Protein AF-A0A151DV74-F1 (afdb_monomer_lite)

Sequence (75 aa):
MMPKVILHNSISIDGSLTSFEPDMELHYRIAGWYKPDVPLIGSNTITAGIELYEGDIPKEEISDFKKPKPTTQKS

pLDDT: mean 87.79, std 10.93, range [43.34, 96.94]

Foldseek 3Di:
DDDDDDDAADADPVGDRDPDDDPVVVRVVVVCVVVDPDDDDDPVVVVVVCVVPVNDDPDDDPCVPDDDDPPPPPD

Secondary structure (DSSP, 8-state):
-PPPP-------TT--SSSS---HHHHHHHHHHT--SS----HHHHHHHHHHHT-PPPPP-TTTTSPPPP-----

Structure (mmCIF, N/CA/C/O backbone):
data_AF-A0A151DV74-F1
#
_entry.id   AF-A0A151DV74-F1
#
loop_
_atom_site.group_PDB
_atom_site.id
_atom_site.type_symbol
_atom_site.label_atom_id
_atom_site.label_alt_id
_atom_site.label_comp_id
_atom_site.label_asym_id
_atom_site.label_entity_id
_atom_site.label_seq_id
_atom_site.pdbx_PDB_ins_code
_atom_site.Cartn_x
_atom_site.Cartn_y
_atom_site.Cartn_z
_atom_site.occupancy
_atom_site.B_iso_or_equiv
_atom_site.auth_seq_id
_atom_site.auth_comp_id
_atom_site.auth_asym_id
_atom_site.auth_atom_id
_atom_site.pdbx_PDB_model_num
ATOM 1 N N . MET A 1 1 ? -7.073 -10.598 21.773 1.00 84.56 1 MET A N 1
ATOM 2 C CA . MET A 1 1 ? -6.774 -11.349 20.532 1.00 84.56 1 MET A CA 1
ATOM 3 C C . MET A 1 1 ? -6.000 -10.420 19.606 1.00 84.56 1 MET A C 1
ATOM 5 O O . MET A 1 1 ? -6.325 -9.240 19.597 1.00 84.56 1 MET A O 1
ATOM 9 N N . MET A 1 2 ? -4.972 -10.900 18.903 1.00 92.31 2 MET A N 1
ATOM 10 C CA . MET A 1 2 ? -4.242 -10.095 17.908 1.00 92.31 2 MET A CA 1
ATOM 11 C C . MET A 1 2 ? -4.941 -10.158 16.542 1.00 92.31 2 MET A C 1
ATOM 13 O O . MET A 1 2 ? -5.488 -11.214 16.212 1.00 92.31 2 MET A O 1
ATOM 17 N N . PRO A 1 3 ? -4.923 -9.072 15.749 1.00 95.38 3 PRO A N 1
ATOM 18 C CA . PRO A 1 3 ? -5.471 -9.085 14.397 1.00 95.38 3 PRO A CA 1
ATOM 19 C C . PRO A 1 3 ? -4.651 -10.002 13.479 1.00 95.38 3 PRO A C 1
ATOM 21 O O . PRO A 1 3 ? -3.436 -10.142 13.640 1.00 95.38 3 PRO A O 1
ATOM 24 N N . LYS A 1 4 ? -5.311 -10.614 12.489 1.00 96.12 4 LYS A N 1
ATOM 25 C CA . LYS A 1 4 ? -4.630 -11.319 11.397 1.00 96.12 4 LYS A CA 1
ATOM 26 C C . LYS A 1 4 ? -4.039 -10.282 10.446 1.00 96.12 4 LYS A C 1
ATOM 28 O O . LYS A 1 4 ? -4.765 -9.438 9.936 1.00 96.12 4 LYS A O 1
ATOM 33 N N . VAL A 1 5 ? -2.741 -10.380 10.183 1.00 96.25 5 VAL A N 1
ATOM 34 C CA . VAL A 1 5 ? -2.039 -9.473 9.270 1.00 96.25 5 VAL A CA 1
ATOM 35 C C . VAL A 1 5 ? -1.785 -10.186 7.947 1.00 96.25 5 VAL A C 1
ATOM 37 O O . VAL A 1 5 ? -1.278 -11.308 7.930 1.00 96.25 5 VAL A O 1
ATOM 40 N N . ILE A 1 6 ? -2.149 -9.536 6.842 1.00 96.81 6 ILE A N 1
ATOM 41 C CA . ILE A 1 6 ? -1.857 -9.980 5.477 1.00 96.81 6 ILE A CA 1
ATOM 42 C C . ILE A 1 6 ? -0.937 -8.929 4.860 1.00 96.81 6 ILE A C 1
ATOM 44 O O . ILE A 1 6 ? -1.298 -7.757 4.808 1.00 96.81 6 ILE A O 1
ATOM 48 N N . LEU A 1 7 ? 0.248 -9.348 4.416 1.00 95.75 7 LEU A N 1
ATOM 49 C CA . LEU A 1 7 ? 1.188 -8.490 3.699 1.00 95.75 7 LEU A CA 1
ATOM 50 C C . LEU A 1 7 ? 1.035 -8.739 2.195 1.00 95.75 7 LEU A C 1
ATOM 52 O O . LEU A 1 7 ? 1.215 -9.867 1.740 1.00 95.75 7 LEU A O 1
ATOM 56 N N . HIS A 1 8 ? 0.712 -7.694 1.438 1.00 95.31 8 HIS A N 1
ATOM 57 C CA . HIS A 1 8 ? 0.576 -7.736 -0.015 1.00 95.31 8 HIS A CA 1
ATOM 58 C C . HIS A 1 8 ? 1.414 -6.616 -0.631 1.00 95.31 8 HIS A C 1
ATOM 60 O O . HIS A 1 8 ? 1.263 -5.462 -0.247 1.00 95.31 8 HIS A O 1
ATOM 66 N N . ASN A 1 9 ? 2.296 -6.962 -1.568 1.00 94.44 9 ASN A N 1
ATOM 67 C CA . ASN A 1 9 ? 3.140 -6.025 -2.305 1.00 94.44 9 ASN A CA 1
ATOM 68 C C . ASN A 1 9 ? 3.261 -6.492 -3.758 1.00 94.44 9 ASN A C 1
ATOM 70 O O . ASN A 1 9 ? 3.208 -7.694 -4.026 1.00 94.44 9 ASN A O 1
ATOM 74 N N . SER A 1 10 ? 3.495 -5.548 -4.666 1.00 94.44 10 SER A N 1
ATOM 75 C CA . SER A 1 10 ? 4.016 -5.829 -6.006 1.00 94.44 10 SER A CA 1
ATOM 76 C C . SER A 1 10 ? 5.518 -5.561 -5.993 1.00 94.44 10 SER A C 1
ATOM 78 O O . SER A 1 10 ? 5.941 -4.526 -5.481 1.00 94.44 10 SER A O 1
ATOM 80 N N . ILE A 1 11 ? 6.317 -6.482 -6.531 1.00 95.38 11 ILE A N 1
ATOM 81 C CA . ILE A 1 11 ? 7.778 -6.351 -6.619 1.00 95.38 11 ILE A CA 1
ATOM 82 C C . ILE A 1 11 ? 8.247 -6.631 -8.042 1.00 95.38 11 ILE A C 1
ATOM 84 O O . ILE A 1 11 ? 7.625 -7.417 -8.762 1.00 95.38 11 ILE A O 1
ATOM 88 N N . SER A 1 12 ? 9.355 -6.014 -8.435 1.00 95.38 12 SER A N 1
ATOM 89 C CA . SER A 1 12 ? 10.061 -6.353 -9.667 1.00 95.38 12 SER A CA 1
ATOM 90 C C . SER A 1 12 ? 10.728 -7.733 -9.569 1.00 95.38 12 SER A C 1
ATOM 92 O O . SER A 1 12 ? 10.817 -8.342 -8.500 1.00 95.38 12 SER A O 1
ATOM 94 N N . ILE A 1 13 ? 11.229 -8.238 -10.700 1.00 95.88 13 ILE A N 1
ATOM 95 C CA . ILE A 1 13 ? 11.874 -9.558 -10.773 1.00 95.88 13 ILE A CA 1
ATOM 96 C C . ILE A 1 13 ? 13.163 -9.654 -9.941 1.00 95.88 13 ILE A C 1
ATOM 98 O O . ILE A 1 13 ? 13.502 -10.730 -9.455 1.00 95.88 13 ILE A O 1
ATOM 102 N N . ASP A 1 14 ? 13.863 -8.534 -9.753 1.00 96.19 14 ASP A N 1
ATOM 103 C CA . ASP A 1 14 ? 15.040 -8.404 -8.889 1.00 96.19 14 ASP A CA 1
ATOM 104 C C . ASP A 1 14 ? 14.681 -8.074 -7.427 1.00 96.19 14 ASP A C 1
ATOM 106 O O . ASP A 1 14 ? 15.569 -7.938 -6.588 1.00 96.19 14 ASP A O 1
ATOM 110 N N . GLY A 1 15 ? 13.387 -8.000 -7.097 1.00 94.94 15 GLY A N 1
ATOM 111 C CA . GLY A 1 15 ? 12.889 -7.822 -5.734 1.00 94.94 15 GLY A CA 1
ATOM 112 C C . GLY A 1 15 ? 12.777 -6.370 -5.266 1.00 94.94 15 GLY A C 1
ATOM 113 O O . GLY A 1 15 ? 12.566 -6.137 -4.075 1.00 94.94 15 GLY A O 1
ATOM 114 N N . SER A 1 16 ? 12.897 -5.394 -6.166 1.00 94.44 16 SER A N 1
ATOM 115 C CA . SER A 1 16 ? 12.667 -3.984 -5.847 1.00 94.44 16 SER A CA 1
ATOM 116 C C . SER A 1 16 ? 11.179 -3.690 -5.629 1.00 94.44 16 SER A C 1
ATOM 118 O O . SER A 1 16 ? 10.303 -4.253 -6.285 1.00 94.44 16 SER A O 1
ATOM 120 N N . LEU A 1 17 ? 10.897 -2.765 -4.709 1.00 90.75 17 LEU A N 1
ATOM 121 C CA . LEU A 1 17 ? 9.567 -2.185 -4.467 1.00 90.75 17 LEU A CA 1
ATOM 122 C C . LEU A 1 17 ? 9.354 -0.870 -5.230 1.00 90.75 17 LEU A C 1
ATOM 124 O O . LEU A 1 17 ? 8.243 -0.353 -5.281 1.00 90.75 17 LEU A O 1
ATOM 128 N N . THR A 1 18 ? 10.426 -0.305 -5.778 1.00 89.31 18 THR A N 1
ATOM 129 C CA . THR A 1 18 ? 10.448 0.996 -6.449 1.00 89.31 18 THR A CA 1
ATOM 130 C C . THR A 1 18 ? 11.125 0.879 -7.812 1.00 89.31 18 THR A C 1
ATOM 132 O O . THR A 1 18 ? 11.676 -0.169 -8.156 1.00 89.31 18 THR A O 1
ATOM 135 N N . SER A 1 19 ? 11.110 1.967 -8.588 1.00 88.75 19 SER A N 1
ATOM 136 C CA . SER A 1 19 ? 11.766 2.049 -9.904 1.00 88.75 19 SER A CA 1
ATOM 137 C C . SER A 1 19 ? 11.152 1.144 -10.980 1.00 88.75 19 SER A C 1
ATOM 139 O O . SER A 1 19 ? 11.805 0.828 -11.971 1.00 88.75 19 SER A O 1
ATOM 141 N N . PHE A 1 20 ? 9.894 0.746 -10.799 1.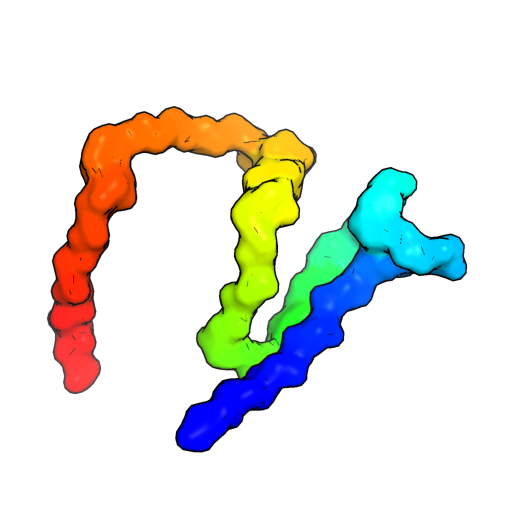00 90.88 20 PHE A N 1
ATOM 142 C CA . PHE A 1 20 ? 9.077 0.099 -11.818 1.00 90.88 20 PHE A CA 1
ATOM 143 C C . PHE A 1 20 ? 7.619 0.543 -11.662 1.00 90.88 20 PHE A C 1
ATOM 145 O O . PHE A 1 20 ? 7.214 0.975 -10.582 1.00 90.88 20 PHE A O 1
ATOM 152 N N . GLU A 1 21 ? 6.841 0.432 -12.734 1.00 88.62 21 GLU A N 1
ATOM 153 C CA . GLU A 1 21 ? 5.409 0.733 -12.724 1.00 88.62 21 GLU A CA 1
ATOM 154 C C . GLU A 1 21 ? 4.616 -0.570 -12.536 1.00 88.62 21 GLU A C 1
ATOM 156 O O . GLU A 1 21 ? 4.581 -1.404 -13.447 1.00 88.62 21 GLU A O 1
ATOM 161 N N . PRO A 1 22 ? 4.019 -0.812 -11.356 1.00 89.44 22 PRO A N 1
ATOM 162 C CA . PRO A 1 22 ? 3.117 -1.940 -11.171 1.00 89.44 22 PRO A CA 1
ATOM 163 C C . PRO A 1 22 ? 1.772 -1.690 -11.868 1.00 89.44 22 PRO A C 1
ATOM 165 O O . PRO A 1 22 ? 1.300 -0.560 -11.971 1.00 89.44 22 PRO A O 1
ATOM 168 N N . ASP A 1 23 ? 1.093 -2.769 -12.257 1.00 92.38 23 ASP A N 1
ATOM 169 C CA . ASP A 1 23 ? -0.329 -2.712 -12.608 1.00 92.38 23 ASP A CA 1
ATOM 170 C C . ASP A 1 23 ? -1.154 -2.444 -11.333 1.00 92.38 23 ASP A C 1
ATOM 172 O O . ASP A 1 23 ? -1.407 -3.349 -10.528 1.00 92.38 23 ASP A O 1
ATOM 176 N N . MET A 1 24 ? -1.524 -1.176 -11.123 1.00 89.25 24 MET A N 1
ATOM 177 C CA . MET A 1 24 ? -2.247 -0.716 -9.930 1.00 89.25 24 MET A CA 1
ATOM 178 C C . MET A 1 24 ? -3.672 -1.277 -9.850 1.00 89.25 24 MET A C 1
ATOM 180 O O . MET A 1 24 ? -4.163 -1.548 -8.751 1.00 89.25 24 MET A O 1
ATOM 184 N N . GLU A 1 25 ? -4.331 -1.500 -10.991 1.00 92.69 25 GLU A N 1
ATOM 185 C CA . GLU A 1 25 ? -5.671 -2.094 -11.028 1.00 92.69 25 GLU A CA 1
ATOM 186 C C . GLU A 1 25 ? -5.616 -3.541 -10.527 1.00 92.69 25 GLU A C 1
ATOM 188 O O . GLU A 1 25 ? -6.384 -3.940 -9.646 1.00 92.69 25 GLU A O 1
ATOM 193 N N . LEU A 1 26 ? -4.671 -4.328 -11.046 1.00 94.81 26 LEU A N 1
ATOM 194 C CA . LEU A 1 26 ? -4.456 -5.702 -10.608 1.00 94.81 26 LEU A CA 1
ATOM 195 C C . LEU A 1 26 ? -4.026 -5.762 -9.137 1.00 94.81 26 LEU A C 1
ATOM 197 O O . LEU A 1 26 ? -4.557 -6.593 -8.395 1.00 94.81 26 LEU A O 1
ATOM 201 N N . HIS A 1 27 ? -3.110 -4.884 -8.715 1.00 93.44 27 HIS A N 1
ATOM 202 C CA . HIS A 1 27 ? -2.644 -4.795 -7.331 1.00 93.44 27 HIS A CA 1
ATOM 203 C C . HIS A 1 27 ? -3.820 -4.605 -6.363 1.00 93.44 27 HIS A C 1
ATOM 205 O O . HIS A 1 27 ? -4.041 -5.433 -5.474 1.00 93.44 27 HIS A O 1
ATOM 211 N N . TYR A 1 28 ? -4.650 -3.579 -6.574 1.00 91.81 28 TYR A N 1
ATOM 212 C CA . TYR A 1 28 ? -5.783 -3.315 -5.686 1.00 91.81 28 TYR A CA 1
ATOM 213 C C . TYR A 1 28 ? -6.915 -4.338 -5.818 1.00 91.81 28 TYR A C 1
ATOM 215 O O . TYR A 1 28 ? -7.575 -4.642 -4.821 1.00 91.81 28 TYR A O 1
ATOM 223 N N . ARG A 1 29 ? -7.112 -4.948 -6.995 1.00 95.50 29 ARG A N 1
ATOM 224 C CA . ARG A 1 29 ? -8.064 -6.058 -7.166 1.00 95.50 29 ARG A CA 1
ATOM 225 C C . ARG A 1 29 ? -7.689 -7.263 -6.302 1.00 95.50 29 ARG A C 1
ATOM 227 O O . ARG A 1 29 ? -8.565 -7.835 -5.653 1.00 95.50 29 ARG A O 1
ATOM 234 N N . ILE A 1 30 ? -6.409 -7.637 -6.262 1.00 96.12 30 ILE A N 1
ATOM 235 C CA . ILE A 1 30 ? -5.918 -8.733 -5.413 1.00 96.12 30 ILE A CA 1
ATOM 236 C C . ILE A 1 30 ? -5.974 -8.332 -3.935 1.00 96.12 30 ILE A C 1
ATOM 238 O O . ILE A 1 30 ? -6.462 -9.110 -3.115 1.00 96.12 30 ILE A O 1
ATOM 242 N N . ALA A 1 31 ? -5.544 -7.113 -3.593 1.00 94.62 31 ALA A N 1
ATOM 243 C CA . ALA A 1 31 ? -5.606 -6.607 -2.223 1.00 94.62 31 ALA A CA 1
ATOM 244 C C . ALA A 1 31 ? -7.041 -6.650 -1.657 1.00 94.62 31 ALA A C 1
ATOM 246 O O . ALA A 1 31 ? -7.260 -7.123 -0.540 1.00 94.62 31 ALA A O 1
ATOM 247 N N . GLY A 1 32 ? -8.035 -6.237 -2.451 1.00 94.25 32 GLY A N 1
ATOM 248 C CA . GLY A 1 32 ? -9.452 -6.288 -2.080 1.00 94.25 32 GLY A CA 1
ATOM 249 C C . GLY A 1 32 ? -10.006 -7.711 -1.945 1.00 94.25 32 GLY A C 1
ATOM 250 O O . GLY A 1 32 ? -10.898 -7.958 -1.132 1.00 94.25 32 GLY A O 1
ATOM 251 N N . TRP A 1 33 ? -9.447 -8.678 -2.676 1.00 96.94 33 TRP A N 1
ATOM 252 C CA . TRP A 1 33 ? -9.846 -10.087 -2.608 1.00 96.94 33 TRP A CA 1
ATOM 253 C C . TRP A 1 33 ? -9.615 -10.720 -1.229 1.00 96.94 33 TRP A C 1
ATOM 255 O O . TRP A 1 33 ? -10.352 -11.628 -0.841 1.00 96.94 33 T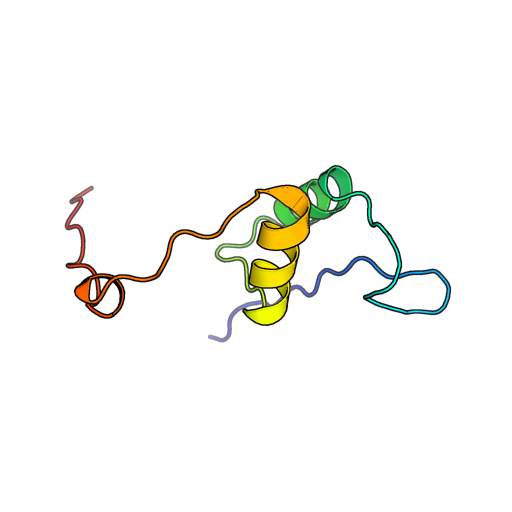RP A O 1
ATOM 265 N N . TYR A 1 34 ? -8.652 -10.210 -0.455 1.00 96.12 34 TYR A N 1
ATOM 266 C CA . TYR A 1 34 ? -8.414 -10.651 0.922 1.00 96.12 34 TYR A CA 1
ATOM 267 C C . TYR A 1 34 ? -9.503 -10.219 1.912 1.00 96.12 34 TYR A C 1
ATOM 269 O O . TYR A 1 34 ? -9.521 -10.738 3.028 1.00 96.12 34 TYR A O 1
ATOM 277 N N . LYS A 1 35 ? -10.402 -9.304 1.518 1.00 95.25 35 LYS A N 1
ATOM 278 C CA . LYS A 1 35 ? -11.467 -8.734 2.362 1.00 95.25 35 LYS A CA 1
ATOM 279 C C . LYS A 1 35 ? -10.945 -8.233 3.725 1.00 95.25 35 LYS A C 1
ATOM 281 O O . LYS A 1 35 ? -11.450 -8.680 4.756 1.00 95.25 35 LYS A O 1
ATOM 286 N N . PRO A 1 36 ? -9.914 -7.366 3.757 1.00 95.19 36 PRO A N 1
ATOM 287 C CA . PRO A 1 36 ? -9.409 -6.834 5.016 1.00 95.19 36 PRO A CA 1
ATOM 288 C C . PRO A 1 36 ? -10.437 -5.896 5.658 1.00 95.19 36 PRO A C 1
ATOM 290 O O . PRO A 1 36 ? -11.089 -5.122 4.960 1.00 95.19 36 PRO A O 1
A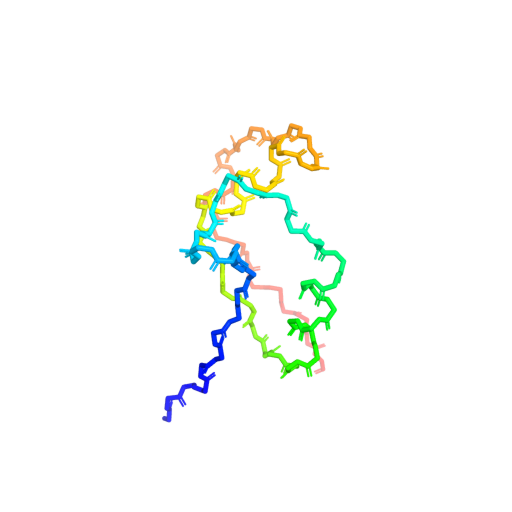TOM 293 N N . ASP A 1 37 ? -10.527 -5.912 6.989 1.00 96.44 37 ASP A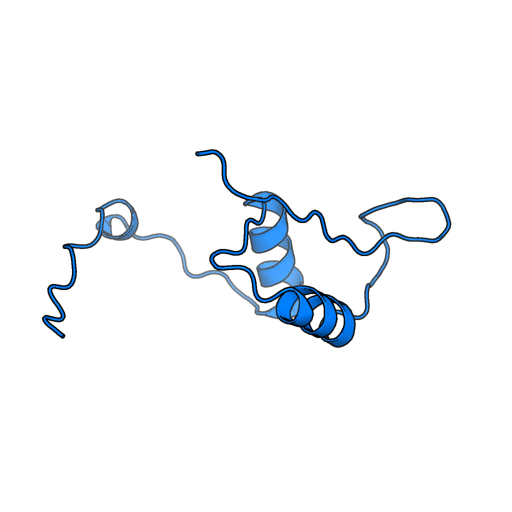 N 1
ATOM 294 C CA . ASP A 1 37 ? -11.327 -4.927 7.728 1.00 96.44 37 ASP A CA 1
ATOM 295 C C . ASP A 1 37 ? -10.746 -3.510 7.580 1.00 96.44 37 ASP A C 1
ATOM 297 O O . ASP A 1 37 ? -11.483 -2.527 7.541 1.00 96.44 37 ASP A O 1
ATOM 301 N N . VAL A 1 38 ? -9.411 -3.405 7.503 1.00 93.69 38 VAL A N 1
ATOM 302 C CA . VAL A 1 38 ? -8.674 -2.140 7.380 1.00 93.69 38 VAL A CA 1
ATOM 303 C C . VAL A 1 38 ? -7.420 -2.338 6.515 1.00 93.69 38 VAL A C 1
ATOM 305 O O . VAL A 1 38 ? -6.627 -3.239 6.808 1.00 93.69 38 VAL A O 1
ATOM 308 N N . PRO A 1 39 ? -7.188 -1.504 5.482 1.00 92.88 39 PRO A N 1
ATOM 309 C CA . PRO A 1 39 ? -5.898 -1.419 4.805 1.00 92.88 39 PRO A CA 1
ATOM 310 C C . PRO A 1 39 ? -4.904 -0.575 5.620 1.00 92.88 39 PRO A C 1
ATOM 312 O O . PRO A 1 39 ? -5.265 0.455 6.188 1.00 92.88 39 PRO A O 1
ATOM 315 N N . LEU A 1 40 ? -3.635 -0.987 5.648 1.00 94.56 40 LEU A N 1
ATOM 316 C CA . LEU A 1 40 ? -2.542 -0.230 6.262 1.00 94.56 40 LEU A CA 1
ATOM 317 C C . LEU A 1 40 ? -1.503 0.109 5.192 1.00 94.56 40 LEU A C 1
ATOM 319 O O . LEU A 1 40 ? -0.939 -0.791 4.575 1.00 94.56 40 LEU A O 1
ATOM 323 N N . ILE A 1 41 ? -1.253 1.401 4.989 1.00 91.81 41 ILE A N 1
ATOM 324 C CA . ILE A 1 41 ? -0.324 1.922 3.980 1.00 91.81 41 ILE A CA 1
ATOM 325 C C . ILE A 1 41 ? 0.567 2.969 4.654 1.00 91.81 41 ILE A C 1
ATOM 327 O O . ILE A 1 41 ? 0.094 3.754 5.477 1.00 91.81 41 ILE A O 1
ATOM 331 N N . GLY A 1 42 ? 1.863 2.964 4.338 1.00 92.44 42 GLY A N 1
ATOM 332 C CA . GLY A 1 42 ? 2.798 3.967 4.850 1.00 92.44 42 GLY A CA 1
ATOM 333 C C . GLY A 1 42 ? 2.514 5.355 4.271 1.00 92.44 42 GLY A C 1
ATOM 334 O O . GLY A 1 42 ? 2.198 5.479 3.089 1.00 92.44 42 GLY A O 1
ATOM 335 N N . SER A 1 43 ? 2.679 6.404 5.083 1.00 91.19 43 SER A N 1
ATOM 336 C CA . SER A 1 43 ? 2.443 7.797 4.669 1.00 91.19 43 SER A CA 1
ATOM 337 C C . SER A 1 43 ? 3.247 8.182 3.424 1.00 91.19 43 SER A C 1
ATOM 339 O O . SER A 1 43 ? 2.702 8.718 2.471 1.00 91.19 43 SER A O 1
ATOM 341 N N . ASN A 1 44 ? 4.532 7.826 3.382 1.00 91.12 44 ASN A N 1
ATOM 342 C CA . ASN A 1 44 ? 5.390 8.150 2.240 1.00 91.12 44 ASN A CA 1
ATOM 343 C C . ASN A 1 44 ? 4.892 7.491 0.945 1.00 91.12 44 ASN A C 1
ATOM 345 O O . ASN A 1 44 ? 4.990 8.083 -0.123 1.00 91.12 44 ASN A O 1
ATOM 349 N N . THR A 1 45 ? 4.346 6.276 1.042 1.00 88.88 45 THR A N 1
ATOM 350 C CA . THR A 1 45 ? 3.809 5.544 -0.108 1.00 88.88 45 THR A CA 1
ATOM 351 C C . THR A 1 45 ? 2.525 6.183 -0.617 1.00 88.88 45 THR A C 1
ATOM 353 O O . THR A 1 45 ? 2.386 6.356 -1.824 1.00 88.88 45 THR A O 1
ATOM 356 N N . ILE A 1 46 ? 1.597 6.547 0.277 1.00 87.56 46 ILE A N 1
ATOM 357 C CA . ILE A 1 46 ? 0.330 7.154 -0.149 1.00 87.56 46 ILE A CA 1
ATOM 358 C C . ILE A 1 46 ? 0.556 8.550 -0.737 1.00 87.56 46 ILE A C 1
ATOM 360 O O . ILE A 1 46 ? -0.006 8.856 -1.780 1.00 87.56 46 ILE A O 1
ATOM 364 N N . THR A 1 47 ? 1.442 9.354 -0.142 1.00 87.75 47 THR A N 1
ATOM 365 C CA . THR A 1 47 ? 1.806 10.677 -0.666 1.00 87.75 47 THR A CA 1
ATOM 366 C C . THR A 1 47 ? 2.431 10.572 -2.055 1.00 87.75 47 THR A C 1
ATOM 368 O O . THR A 1 47 ? 1.942 11.213 -2.978 1.00 87.75 47 THR A O 1
ATOM 371 N N . ALA A 1 48 ? 3.433 9.702 -2.233 1.00 86.56 48 ALA A N 1
ATOM 372 C CA . ALA A 1 48 ? 4.059 9.497 -3.540 1.00 86.56 48 ALA A CA 1
ATOM 373 C C . ALA A 1 48 ? 3.057 8.988 -4.591 1.00 86.56 48 ALA A C 1
ATOM 375 O O . ALA A 1 48 ? 3.116 9.389 -5.748 1.00 86.56 48 ALA A O 1
ATOM 376 N N . GLY A 1 49 ? 2.119 8.120 -4.201 1.00 83.88 49 GLY A N 1
ATOM 377 C CA . GLY A 1 49 ? 1.059 7.651 -5.093 1.00 83.88 49 GLY A CA 1
ATOM 378 C C . GLY A 1 49 ? 0.134 8.779 -5.556 1.00 83.88 49 GLY A C 1
ATOM 379 O O . GLY A 1 49 ? -0.134 8.890 -6.749 1.00 83.88 49 GLY A O 1
ATOM 380 N N . ILE A 1 50 ? -0.316 9.639 -4.638 1.00 84.56 50 ILE A N 1
ATOM 381 C CA . ILE A 1 50 ? -1.193 10.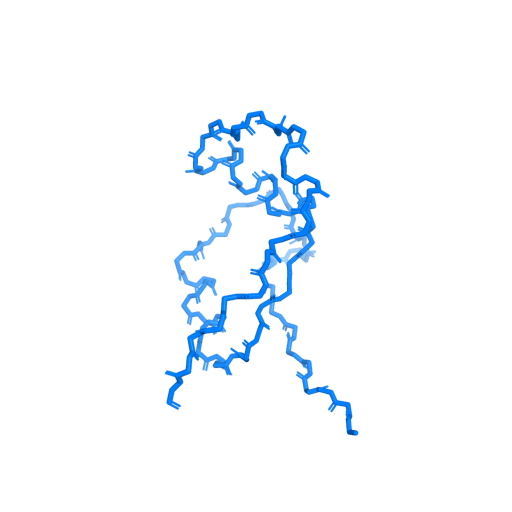772 -4.970 1.00 84.56 50 ILE A CA 1
ATOM 382 C C . ILE A 1 50 ? -0.478 11.748 -5.913 1.00 84.56 50 ILE A C 1
ATOM 384 O O . ILE A 1 50 ? -1.038 12.113 -6.946 1.00 84.56 50 ILE A O 1
ATOM 388 N N . GLU A 1 51 ? 0.780 12.089 -5.616 1.00 83.12 51 GLU A N 1
ATOM 389 C CA . GLU A 1 51 ? 1.604 12.966 -6.461 1.00 83.12 51 GLU A CA 1
ATOM 390 C C . GLU A 1 51 ? 1.779 12.420 -7.888 1.00 83.12 51 GLU A C 1
ATOM 392 O O . GLU A 1 51 ? 1.796 13.190 -8.847 1.00 83.12 51 GLU A O 1
ATOM 397 N N . LEU A 1 52 ? 1.899 11.096 -8.040 1.00 80.75 52 LEU A N 1
ATOM 398 C CA . LEU A 1 52 ? 2.095 10.451 -9.340 1.00 80.75 52 LEU A CA 1
ATOM 399 C C . LEU A 1 52 ? 0.797 10.280 -10.144 1.00 80.75 52 LEU A C 1
ATOM 401 O O . LEU A 1 52 ? 0.846 10.357 -11.372 1.00 80.75 52 LEU A O 1
ATOM 405 N N . TYR A 1 53 ? -0.340 10.018 -9.487 1.00 79.19 53 TYR A N 1
ATOM 406 C CA . TYR A 1 53 ? -1.548 9.522 -10.167 1.00 79.19 53 TYR A CA 1
ATOM 407 C C . TYR A 1 53 ? -2.814 10.371 -9.983 1.00 79.19 53 TYR A C 1
ATOM 409 O O . TYR A 1 53 ? -3.711 10.283 -10.820 1.00 79.19 53 TYR A O 1
ATOM 417 N N . GLU A 1 54 ? -2.921 11.174 -8.923 1.00 74.31 54 GLU A N 1
ATOM 418 C CA . GLU A 1 54 ? -4.163 11.885 -8.565 1.00 74.31 54 GLU A CA 1
ATOM 419 C C . GLU A 1 54 ? -4.036 13.420 -8.610 1.00 74.31 54 GLU A C 1
ATOM 421 O O . GLU A 1 54 ? -5.053 14.115 -8.644 1.00 74.31 54 GLU A O 1
ATOM 426 N N . GLY A 1 55 ? -2.813 13.955 -8.702 1.00 74.62 55 GLY A N 1
ATOM 427 C CA . GLY A 1 55 ? -2.541 15.386 -8.876 1.00 74.62 55 GLY A CA 1
ATOM 428 C C . GLY A 1 55 ? -2.164 16.104 -7.577 1.00 74.62 55 GLY A C 1
ATOM 429 O O . GLY A 1 55 ? -1.580 15.511 -6.673 1.00 74.62 55 GLY A O 1
ATOM 430 N N . ASP A 1 56 ? -2.452 17.407 -7.496 1.00 77.38 56 ASP A N 1
ATOM 431 C CA . ASP A 1 56 ? -2.046 18.239 -6.356 1.00 77.38 56 ASP A CA 1
ATOM 432 C C . ASP A 1 56 ? -2.789 17.857 -5.065 1.00 77.38 56 ASP A C 1
ATOM 434 O O . ASP A 1 56 ? -4.021 17.889 -4.994 1.00 77.38 56 ASP A O 1
ATOM 438 N N . ILE A 1 57 ? -2.024 17.579 -4.005 1.00 77.50 57 ILE A N 1
ATOM 439 C CA . ILE A 1 57 ? -2.551 17.419 -2.646 1.00 77.50 57 ILE A CA 1
ATOM 440 C C . ILE A 1 57 ? -2.974 18.807 -2.134 1.00 77.50 57 ILE A C 1
ATOM 442 O O . ILE A 1 57 ? -2.142 19.723 -2.116 1.00 77.50 57 ILE A O 1
ATOM 446 N N . PRO A 1 58 ? -4.235 19.002 -1.697 1.00 83.00 58 PRO A N 1
ATOM 447 C CA . PRO A 1 58 ? -4.650 20.250 -1.067 1.00 83.00 58 PRO A CA 1
ATOM 448 C C . PRO A 1 58 ? -3.732 20.595 0.107 1.00 83.00 58 PRO A C 1
ATOM 450 O O . PRO A 1 58 ? -3.325 19.715 0.865 1.00 83.00 58 PRO A O 1
ATOM 453 N N . LYS A 1 59 ? -3.412 21.881 0.281 1.00 87.12 59 LYS A N 1
ATOM 454 C CA . LYS A 1 59 ? -2.643 22.309 1.453 1.00 87.12 59 LYS A CA 1
ATOM 455 C C . LYS A 1 59 ? -3.430 21.997 2.721 1.00 8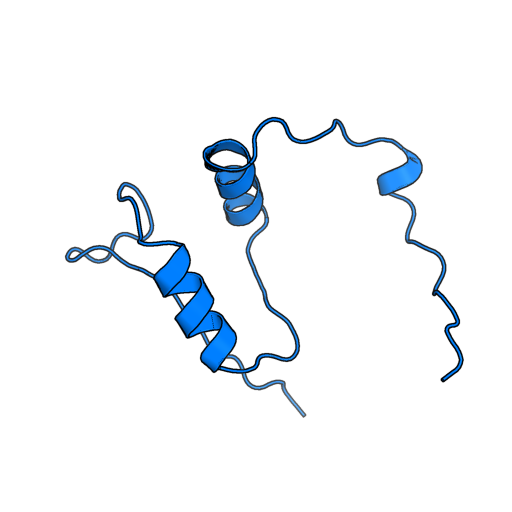7.12 59 LYS A C 1
ATOM 457 O O . LYS A 1 59 ? -4.619 22.293 2.787 1.00 87.12 59 LYS A O 1
ATOM 462 N N . GLU A 1 60 ? -2.741 21.437 3.709 1.00 89.50 60 GLU A N 1
ATOM 463 C CA . GLU A 1 60 ? -3.319 21.201 5.028 1.00 89.50 60 GLU A CA 1
ATOM 464 C C . GLU A 1 60 ? -3.731 22.527 5.679 1.00 89.50 60 GLU A C 1
ATOM 466 O O . GLU A 1 60 ? -2.990 23.516 5.665 1.00 89.50 60 GLU A O 1
ATOM 471 N N . GLU A 1 61 ? -4.904 22.524 6.298 1.00 93.69 61 GLU A N 1
ATOM 472 C CA . GLU A 1 61 ? -5.453 23.635 7.059 1.00 93.69 61 GLU A CA 1
ATOM 473 C C . GLU A 1 61 ? -5.362 23.346 8.566 1.00 93.69 61 GLU A C 1
ATOM 475 O O . GLU A 1 61 ? -5.352 22.202 9.022 1.00 93.69 61 GLU A O 1
ATOM 480 N N . ILE A 1 62 ? -5.370 24.389 9.405 1.00 91.62 62 ILE A N 1
ATOM 481 C CA . ILE A 1 62 ? -5.298 24.236 10.878 1.00 91.62 62 ILE A CA 1
ATOM 482 C C . ILE A 1 62 ? -6.447 23.358 11.423 1.00 91.62 62 ILE A C 1
ATOM 484 O O . ILE A 1 62 ? -6.339 22.754 12.495 1.00 91.62 62 ILE A O 1
ATOM 488 N N . SER A 1 63 ? -7.573 23.295 10.710 1.00 89.81 63 SER A N 1
ATOM 489 C CA . SER A 1 63 ? -8.702 22.427 11.044 1.00 89.81 63 SER A CA 1
ATOM 490 C C . SER A 1 63 ? -8.397 20.937 10.924 1.00 89.81 63 SER A C 1
ATOM 492 O O . SER A 1 63 ? -8.985 20.173 11.686 1.00 89.81 63 SER A O 1
ATOM 494 N N . ASP A 1 64 ? -7.487 20.527 10.043 1.00 90.00 64 ASP A N 1
ATOM 495 C CA . ASP A 1 64 ? -7.227 19.112 9.736 1.00 90.00 64 ASP A CA 1
ATOM 496 C C . ASP A 1 64 ? -6.537 18.400 10.904 1.00 90.00 64 ASP A C 1
ATOM 498 O O . ASP A 1 64 ? -6.760 17.220 11.171 1.00 90.00 64 ASP A O 1
ATOM 502 N N . PHE A 1 65 ? -5.797 19.164 11.708 1.00 89.44 65 PHE A N 1
ATOM 503 C CA . PHE A 1 65 ? -5.171 18.706 12.948 1.00 89.44 65 PHE A CA 1
ATOM 504 C C . PHE A 1 65 ? -6.161 18.545 14.110 1.00 89.44 65 PHE A C 1
ATOM 506 O O . PHE A 1 65 ? -5.785 18.111 15.204 1.00 89.44 65 PHE A O 1
ATOM 513 N N . LYS A 1 66 ? -7.438 18.901 13.921 1.00 91.56 66 LYS A N 1
ATOM 514 C CA . LYS A 1 66 ? -8.485 18.693 14.924 1.00 91.56 66 LYS A CA 1
ATOM 515 C C . LYS A 1 66 ? -9.188 17.376 14.638 1.00 91.56 66 LYS A C 1
ATOM 517 O O . LYS A 1 66 ? -9.869 17.223 13.631 1.00 91.56 66 LYS A O 1
ATOM 522 N N . LYS A 1 67 ? -9.085 16.442 15.587 1.00 86.94 67 LYS A N 1
ATOM 523 C CA . LYS A 1 67 ? -9.785 15.155 15.523 1.00 86.94 67 LYS A CA 1
ATOM 524 C C . LYS A 1 67 ? -11.277 15.370 15.202 1.00 86.94 67 LYS A C 1
ATOM 526 O O . LYS A 1 67 ? -11.933 16.131 15.925 1.00 86.94 67 LYS A O 1
ATOM 531 N N . PRO A 1 68 ? -11.837 14.690 14.184 1.00 84.44 68 PRO A N 1
ATOM 532 C CA . PRO A 1 68 ? -13.251 14.814 13.866 1.00 84.44 68 PRO A CA 1
ATOM 533 C C . PRO A 1 68 ? -14.106 14.358 15.052 1.00 84.44 68 PRO A C 1
ATOM 535 O O . PRO A 1 68 ? -13.766 13.409 15.769 1.00 84.44 68 PRO A O 1
ATOM 538 N N . LYS A 1 69 ? -15.232 15.047 15.277 1.00 85.06 69 LYS A N 1
ATOM 539 C CA . LYS A 1 69 ? -16.214 14.609 16.275 1.00 85.06 69 LYS A CA 1
ATOM 540 C C . LYS A 1 69 ? -16.748 13.239 15.848 1.00 85.06 69 LYS A C 1
ATOM 542 O O . LYS A 1 69 ? -17.042 13.076 14.664 1.00 85.06 69 LYS A O 1
ATOM 547 N N . PRO A 1 70 ? -16.903 12.275 16.772 1.00 74.94 70 PRO A N 1
ATOM 548 C CA . PRO A 1 70 ? -17.501 10.991 16.440 1.00 74.94 70 PRO A CA 1
ATOM 549 C C . PRO A 1 70 ? -18.860 11.226 15.783 1.00 74.94 70 PRO A C 1
ATOM 551 O O . PRO A 1 70 ? -19.731 11.868 16.375 1.00 74.94 70 PRO A O 1
ATOM 554 N N . THR A 1 71 ? -19.043 10.744 14.559 1.00 64.56 71 THR A N 1
ATOM 555 C CA . THR A 1 71 ? -20.357 10.752 13.928 1.00 64.56 71 THR A CA 1
ATOM 556 C C . THR A 1 71 ? -21.188 9.688 14.636 1.00 64.56 71 THR A C 1
ATOM 558 O O . THR A 1 71 ? -21.012 8.497 14.404 1.00 64.56 71 THR A O 1
ATOM 561 N N . THR A 1 72 ? -22.078 10.091 15.540 1.00 54.53 72 THR A N 1
ATOM 562 C CA . THR A 1 72 ? -23.123 9.213 16.076 1.00 54.53 72 THR A CA 1
ATOM 563 C C . THR A 1 72 ? -24.147 8.936 14.975 1.00 54.53 72 THR A C 1
ATOM 565 O O . THR A 1 72 ? -25.259 9.454 14.996 1.00 54.53 72 THR A O 1
ATOM 568 N N . GLN A 1 73 ? -23.787 8.116 13.987 1.00 56.88 73 GLN A N 1
ATOM 569 C CA . GLN A 1 73 ? -24.790 7.399 13.208 1.00 56.88 73 GLN A CA 1
ATOM 570 C C . GLN A 1 73 ? -25.272 6.248 14.090 1.00 56.88 73 GLN A C 1
ATOM 572 O O . GLN A 1 73 ? -24.625 5.210 14.196 1.00 56.88 73 GLN A O 1
ATOM 577 N N . LYS A 1 74 ? -26.368 6.487 14.818 1.00 47.94 74 LYS A N 1
ATOM 578 C CA . LYS A 1 74 ? -27.135 5.412 15.449 1.00 47.94 74 LYS A CA 1
ATOM 579 C C . LYS A 1 74 ? -27.726 4.562 14.321 1.00 47.94 74 LYS A C 1
ATOM 581 O O . LYS A 1 74 ? -28.595 5.052 13.604 1.00 47.94 74 LYS A O 1
ATOM 586 N N . SER A 1 75 ? -27.206 3.349 14.161 1.00 43.34 75 SER A N 1
ATOM 587 C CA . SER A 1 75 ? -27.870 2.228 13.484 1.00 43.34 75 SER A CA 1
ATOM 588 C C . SER A 1 75 ? -29.009 1.691 14.339 1.00 43.34 75 SER A C 1
ATOM 590 O O . SER A 1 75 ? -28.762 1.560 15.563 1.00 43.34 75 SER A O 1
#

Radius of gyration: 16.62 Å; chains: 1; bounding box: 43×36×33 Å